Protein AF-A0A1I9GBK3-F1 (afdb_monomer_lite)

Organism: Brugia malayi (NCBI:txid6279)

Foldseek 3Di:
DVVVVVVLVVVLVVLLVVLVVDAAPALLVVLVDCVVVVLLVQLLDLDPVSVLSSLSSLLSSLDNPPLCVCQLQPDDDPDPVVSVDDADAHDPSNLVSCVVCVVSVLVSLLVQLVSQDPDPCNVNSVSSSRSSLVSCCGRNNDPVSVVSSVVSVVVSVD

pLDDT: mean 91.17, std 7.13, range [47.94, 97.69]

Secondary structure (DSSP, 8-state):
-HHHHHHHHHHHHHHHHHHTT---S-THHHHTSSHHHHHHHHHTSS-HHHHHHHHHHHHHHH-SSS-HHHHTTPPP-S-GGGG-----PPPHHHHHHHHHHHHHHHHHHHHHHHT--SSTTHHHHHHHHHHHHHHIIIII--HHHHHHHHHHHHHTT-

Structure (mmCIF, N/CA/C/O backbone):
data_AF-A0A1I9GBK3-F1
#
_entry.id   AF-A0A1I9GBK3-F1
#
loop_
_atom_site.group_PDB
_atom_site.id
_atom_site.type_symbol
_atom_site.label_atom_id
_atom_site.label_alt_id
_atom_site.label_comp_id
_atom_site.label_asym_id
_atom_site.label_entity_id
_atom_site.label_seq_id
_atom_site.pdbx_PDB_ins_code
_atom_site.Cartn_x
_atom_site.Cartn_y
_atom_site.Cartn_z
_atom_site.occupancy
_atom_site.B_iso_or_equiv
_atom_site.auth_seq_id
_atom_site.auth_comp_id
_atom_site.auth_asym_id
_atom_site.auth_atom_id
_atom_site.pdbx_PDB_model_num
ATOM 1 N N . LYS A 1 1 ? 23.712 -0.064 -10.253 1.00 47.94 1 LYS A N 1
ATOM 2 C CA . LYS A 1 1 ? 24.685 -1.178 -10.385 1.00 47.94 1 LYS A CA 1
ATOM 3 C C . LYS A 1 1 ? 23.958 -2.477 -10.041 1.00 47.94 1 LYS A C 1
ATOM 5 O O . LYS A 1 1 ? 23.108 -2.418 -9.163 1.00 47.94 1 LYS A O 1
ATOM 10 N N . PRO A 1 2 ? 24.261 -3.618 -10.683 1.00 59.97 2 PRO A N 1
ATOM 11 C CA . PRO A 1 2 ? 23.548 -4.888 -10.459 1.00 59.97 2 PRO A CA 1
ATOM 12 C C . PRO A 1 2 ? 23.536 -5.359 -8.992 1.00 59.97 2 PRO A C 1
ATOM 14 O O . PRO A 1 2 ? 22.580 -5.985 -8.547 1.00 59.97 2 PRO A O 1
ATOM 17 N N . SER A 1 3 ? 24.569 -4.994 -8.223 1.00 68.44 3 SER A N 1
ATOM 18 C CA . SER A 1 3 ? 24.675 -5.240 -6.779 1.00 68.44 3 SER A CA 1
ATOM 19 C C . SER A 1 3 ? 23.545 -4.608 -5.967 1.00 68.44 3 SER A C 1
ATOM 21 O O . SER A 1 3 ? 23.064 -5.205 -5.011 1.00 68.44 3 SER A O 1
ATOM 23 N N . ASP A 1 4 ? 23.109 -3.408 -6.350 1.00 75.00 4 ASP A N 1
ATOM 24 C CA . ASP A 1 4 ? 22.163 -2.620 -5.559 1.00 75.00 4 ASP A CA 1
ATOM 25 C C . ASP A 1 4 ? 20.737 -3.139 -5.765 1.00 75.00 4 ASP A C 1
ATOM 27 O O . ASP A 1 4 ? 19.977 -3.252 -4.809 1.00 75.00 4 ASP A O 1
ATOM 31 N N . THR A 1 5 ? 20.402 -3.538 -6.997 1.00 79.75 5 THR A N 1
ATOM 32 C CA . THR A 1 5 ? 19.126 -4.182 -7.339 1.00 79.75 5 THR A CA 1
ATOM 33 C C . THR A 1 5 ? 18.970 -5.519 -6.614 1.00 79.75 5 THR A C 1
ATOM 35 O O . THR A 1 5 ? 17.930 -5.788 -6.019 1.00 79.75 5 THR A O 1
ATOM 38 N N . PHE A 1 6 ? 20.029 -6.332 -6.579 1.00 80.94 6 PHE A N 1
ATOM 39 C CA . PHE A 1 6 ? 20.028 -7.600 -5.847 1.00 80.94 6 PHE A CA 1
ATOM 40 C C . PHE A 1 6 ? 19.822 -7.405 -4.336 1.00 80.94 6 PHE A C 1
ATOM 42 O O . PHE A 1 6 ? 19.026 -8.112 -3.715 1.00 80.94 6 PHE A O 1
ATOM 49 N N . LEU A 1 7 ? 20.488 -6.411 -3.739 1.00 81.69 7 LEU A N 1
ATOM 50 C CA . LEU A 1 7 ? 20.293 -6.068 -2.329 1.00 81.69 7 LEU A CA 1
ATOM 51 C C . LEU A 1 7 ? 18.874 -5.562 -2.047 1.00 81.69 7 LEU A C 1
ATOM 53 O O . LEU A 1 7 ? 18.293 -5.938 -1.030 1.00 81.69 7 LEU A O 1
ATOM 57 N N . GLN A 1 8 ? 18.297 -4.753 -2.942 1.00 82.38 8 GLN A N 1
ATOM 58 C CA . GLN A 1 8 ? 16.905 -4.309 -2.834 1.00 82.38 8 GLN A CA 1
ATOM 59 C C . GLN A 1 8 ? 15.938 -5.494 -2.860 1.00 82.38 8 GLN A C 1
ATOM 61 O O . GLN A 1 8 ? 15.075 -5.577 -1.991 1.00 82.38 8 GLN A O 1
ATOM 66 N N . HIS A 1 9 ? 16.124 -6.451 -3.772 1.00 83.88 9 HIS A N 1
ATOM 67 C CA . HIS A 1 9 ? 15.322 -7.680 -3.822 1.00 83.88 9 HIS A CA 1
ATOM 68 C C . HIS A 1 9 ? 15.373 -8.462 -2.511 1.00 83.88 9 HIS A C 1
ATOM 70 O O . HIS A 1 9 ? 14.331 -8.808 -1.957 1.00 83.88 9 HIS A O 1
ATOM 76 N N . ILE A 1 10 ? 16.574 -8.721 -1.982 1.00 86.69 10 ILE A N 1
ATOM 77 C CA . ILE A 1 10 ? 16.725 -9.456 -0.717 1.00 86.69 10 ILE A CA 1
ATOM 78 C C . ILE A 1 10 ? 16.062 -8.697 0.428 1.00 86.69 10 ILE A C 1
ATOM 80 O O . ILE A 1 10 ? 15.336 -9.299 1.224 1.00 86.69 10 ILE A O 1
ATOM 84 N N . LEU A 1 11 ? 16.304 -7.388 0.519 1.00 85.56 11 LEU A N 1
ATOM 85 C CA . LEU A 1 11 ? 15.744 -6.548 1.569 1.00 85.56 11 LEU A CA 1
ATOM 86 C C . LEU A 1 11 ? 14.217 -6.583 1.532 1.00 85.56 11 LEU A C 1
ATOM 88 O O . LEU A 1 11 ? 13.596 -6.873 2.552 1.00 85.56 11 LEU A O 1
ATOM 92 N N . VAL A 1 12 ? 13.615 -6.325 0.370 1.00 86.38 12 VAL A N 1
ATOM 93 C CA . VAL A 1 12 ? 12.158 -6.251 0.238 1.00 86.38 12 VAL A CA 1
ATOM 94 C C . VAL A 1 12 ? 11.514 -7.616 0.446 1.00 86.38 12 VAL A C 1
ATOM 96 O O . VAL A 1 12 ? 10.562 -7.700 1.216 1.00 86.38 12 VAL A O 1
ATOM 99 N N . LYS A 1 13 ? 12.071 -8.708 -0.088 1.00 86.94 13 LYS A N 1
ATOM 100 C CA . LYS A 1 13 ? 11.551 -10.058 0.194 1.00 86.94 13 LYS A CA 1
ATOM 101 C C . LYS A 1 13 ? 11.650 -10.436 1.668 1.00 86.94 13 LYS A C 1
ATOM 103 O O . LYS A 1 13 ? 10.741 -11.062 2.213 1.00 86.94 13 LYS A O 1
ATOM 108 N N . THR A 1 14 ? 12.738 -10.049 2.332 1.00 86.31 14 THR A N 1
ATOM 109 C CA . THR A 1 14 ? 12.901 -10.279 3.774 1.00 86.31 14 THR A CA 1
ATOM 110 C C . THR A 1 14 ? 11.871 -9.477 4.561 1.00 86.31 14 THR A C 1
ATOM 112 O O . THR A 1 14 ? 11.198 -10.035 5.427 1.00 86.31 14 THR A O 1
ATOM 115 N N . LEU A 1 15 ? 11.697 -8.196 4.227 1.00 88.25 15 LEU A N 1
ATOM 116 C CA . LEU A 1 15 ? 10.692 -7.331 4.839 1.00 88.25 15 LEU A CA 1
ATOM 117 C C . LEU A 1 15 ? 9.279 -7.857 4.609 1.00 88.25 15 LEU A C 1
ATOM 119 O O . LEU A 1 15 ? 8.520 -7.928 5.564 1.00 88.25 15 LEU A O 1
ATOM 123 N N . LEU A 1 16 ? 8.943 -8.294 3.396 1.00 86.44 16 LEU A N 1
ATOM 124 C CA . LEU A 1 16 ? 7.642 -8.874 3.071 1.00 86.44 16 LEU A CA 1
ATOM 125 C C . LEU A 1 16 ? 7.367 -10.135 3.897 1.00 86.44 16 LEU A C 1
ATOM 127 O O . LEU A 1 16 ? 6.291 -10.286 4.475 1.00 86.44 16 LEU A O 1
ATOM 131 N N . LYS A 1 17 ? 8.357 -11.020 4.043 1.00 84.50 17 LYS A N 1
ATOM 132 C CA . LYS A 1 17 ? 8.227 -12.227 4.875 1.00 84.50 17 LYS A CA 1
ATOM 133 C C . LYS A 1 17 ? 8.004 -11.917 6.358 1.00 84.50 17 LYS A C 1
ATOM 135 O O . LYS A 1 17 ? 7.376 -12.708 7.059 1.00 84.50 17 LYS A O 1
ATOM 140 N N . VAL A 1 18 ? 8.540 -10.802 6.849 1.00 83.69 18 VAL A N 1
ATOM 141 C CA . VAL A 1 18 ? 8.288 -10.334 8.219 1.00 83.69 18 VAL A CA 1
ATOM 142 C C . VAL A 1 18 ? 6.925 -9.644 8.307 1.00 83.69 18 VAL A C 1
ATOM 144 O O . VAL A 1 18 ? 6.162 -9.941 9.222 1.00 83.69 18 VAL A O 1
ATOM 147 N N . ALA A 1 19 ? 6.600 -8.784 7.340 1.00 83.06 19 ALA A N 1
ATOM 148 C CA . ALA A 1 19 ? 5.359 -8.022 7.288 1.00 83.06 19 ALA A CA 1
ATOM 149 C C . ALA A 1 19 ? 4.144 -8.948 7.259 1.00 83.06 19 ALA A C 1
ATOM 151 O O . ALA A 1 19 ? 3.276 -8.792 8.098 1.00 83.06 19 ALA A O 1
ATOM 152 N N . THR A 1 20 ? 4.140 -9.978 6.408 1.00 83.31 20 THR A N 1
ATOM 153 C CA . THR A 1 20 ? 3.051 -10.977 6.287 1.00 83.31 20 THR A CA 1
ATOM 154 C C . THR A 1 20 ? 2.694 -11.713 7.584 1.00 83.31 20 THR A C 1
ATOM 156 O O . THR A 1 20 ? 1.642 -12.339 7.658 1.00 83.31 20 THR A O 1
ATOM 159 N N . LYS A 1 21 ? 3.547 -11.664 8.615 1.00 82.06 21 LYS A N 1
ATOM 160 C CA . LYS A 1 21 ? 3.270 -12.237 9.945 1.00 82.06 21 LYS A CA 1
ATOM 161 C C . LYS A 1 21 ? 2.769 -11.214 10.963 1.00 82.06 21 LYS A C 1
ATOM 163 O O . LYS A 1 21 ? 2.419 -11.587 12.081 1.00 82.06 21 LYS A O 1
ATOM 168 N N . TYR A 1 22 ? 2.817 -9.936 10.619 1.00 81.94 22 TYR A N 1
ATOM 169 C CA . TYR A 1 22 ? 2.411 -8.841 11.477 1.00 81.94 22 TYR A CA 1
ATOM 170 C C . TYR A 1 22 ? 0.916 -8.578 11.308 1.00 81.94 22 TYR A C 1
ATOM 172 O O . TYR A 1 22 ? 0.417 -8.497 10.191 1.00 81.94 22 TYR A O 1
ATOM 180 N N . ARG A 1 23 ? 0.212 -8.412 12.429 1.00 82.12 23 ARG A N 1
ATOM 181 C CA . ARG A 1 23 ? -1.175 -7.950 12.440 1.00 82.12 23 ARG A CA 1
ATOM 182 C C . ARG A 1 23 ? -1.203 -6.503 12.898 1.00 82.12 23 ARG A C 1
ATOM 184 O O . ARG A 1 23 ? -0.785 -6.200 14.018 1.00 82.12 23 ARG A O 1
ATOM 191 N N . THR A 1 24 ? -1.709 -5.626 12.042 1.00 83.94 24 THR A N 1
ATOM 192 C CA . THR A 1 24 ? -1.767 -4.196 12.332 1.00 83.94 24 THR A CA 1
ATOM 193 C C . THR A 1 24 ? -2.824 -3.907 13.386 1.00 83.94 24 THR A C 1
ATOM 195 O O . THR A 1 24 ? -4.017 -3.994 13.125 1.00 83.94 24 THR A O 1
ATOM 198 N N . GLY A 1 25 ? -2.375 -3.544 14.590 1.00 83.25 25 GLY A N 1
ATOM 199 C CA . GLY A 1 25 ? -3.250 -2.996 15.630 1.00 83.25 25 GLY A CA 1
ATOM 200 C C . GLY A 1 25 ? -3.492 -1.500 15.423 1.00 83.25 25 GLY A C 1
ATOM 201 O O . GLY A 1 25 ? -4.616 -1.073 15.188 1.00 83.25 25 GLY A O 1
ATOM 202 N N . PHE A 1 26 ? -2.413 -0.711 15.459 1.00 86.56 26 PHE A N 1
ATOM 203 C CA . PHE A 1 26 ? -2.451 0.745 15.291 1.00 86.56 26 PHE A CA 1
ATOM 204 C C . PHE A 1 26 ? -1.439 1.188 14.237 1.00 86.56 26 PHE A C 1
ATOM 206 O O . PHE A 1 26 ? -0.228 0.999 14.411 1.00 86.56 26 PHE A O 1
ATOM 213 N N . MET A 1 27 ? -1.918 1.834 13.176 1.00 89.88 27 MET A N 1
ATOM 214 C CA . MET A 1 27 ? -1.075 2.360 12.095 1.00 89.88 27 MET A CA 1
ATOM 215 C C . MET A 1 27 ? -0.043 3.365 12.619 1.00 89.88 27 MET A C 1
ATOM 217 O O . MET A 1 27 ? 1.106 3.380 12.188 1.00 89.88 27 MET A O 1
ATOM 221 N N . SER A 1 28 ? -0.409 4.155 13.621 1.00 88.50 28 SER A N 1
ATOM 222 C CA . SER A 1 28 ? 0.444 5.139 14.284 1.00 88.50 28 SER A CA 1
ATOM 223 C C . SER A 1 28 ? 1.763 4.568 14.814 1.00 88.50 28 SER A C 1
ATOM 225 O O . SER A 1 28 ? 2.769 5.275 14.834 1.00 88.50 28 SER A O 1
ATOM 227 N N . THR A 1 29 ? 1.813 3.285 15.178 1.00 87.12 29 THR A N 1
ATOM 228 C CA . THR A 1 29 ? 3.051 2.634 15.652 1.00 87.12 29 THR A CA 1
ATOM 229 C C . THR A 1 29 ? 4.056 2.354 14.531 1.00 87.12 29 THR A C 1
ATOM 231 O O . THR A 1 29 ? 5.262 2.287 14.767 1.00 87.12 29 THR A O 1
ATOM 234 N N . ILE A 1 30 ? 3.570 2.237 13.297 1.00 86.31 30 ILE A N 1
ATOM 235 C CA . ILE A 1 30 ? 4.352 1.882 12.108 1.00 86.31 30 ILE A CA 1
ATOM 236 C C . ILE A 1 30 ? 4.673 3.147 11.314 1.00 86.31 30 ILE A C 1
ATOM 238 O O . ILE A 1 30 ? 5.812 3.367 10.895 1.00 86.31 30 ILE A O 1
ATOM 242 N N . PHE A 1 31 ? 3.661 4.002 11.149 1.00 86.81 31 PHE A N 1
ATOM 243 C CA . PHE A 1 31 ? 3.695 5.176 10.288 1.00 86.81 31 PHE A CA 1
ATOM 244 C C . PHE A 1 31 ? 4.297 6.432 10.942 1.00 86.81 31 PHE A C 1
ATOM 246 O O . PHE A 1 31 ? 4.449 7.453 10.279 1.00 86.81 31 PHE A O 1
ATOM 253 N N . SER A 1 32 ? 4.699 6.358 12.214 1.00 82.31 32 SER A N 1
ATOM 254 C CA . SER A 1 32 ? 5.394 7.442 12.935 1.00 82.31 32 SER A CA 1
ATOM 255 C C . SER A 1 32 ? 6.911 7.489 12.712 1.00 82.31 32 SER A C 1
ATOM 257 O O . SER A 1 32 ? 7.547 8.491 13.029 1.00 82.31 32 SER A O 1
ATOM 259 N N . ASN A 1 33 ? 7.506 6.419 12.178 1.00 78.44 33 ASN A N 1
ATOM 260 C CA . ASN A 1 33 ? 8.958 6.271 12.063 1.00 78.44 33 ASN A CA 1
ATOM 261 C C . ASN A 1 33 ? 9.480 6.612 10.656 1.00 78.44 33 ASN A C 1
ATOM 263 O O . ASN A 1 33 ? 8.732 6.982 9.761 1.00 78.44 33 ASN A O 1
ATOM 267 N N . ASN A 1 34 ? 10.784 6.431 10.420 1.00 85.69 34 ASN A N 1
ATOM 268 C CA . ASN A 1 34 ? 11.391 6.602 9.088 1.00 85.69 34 ASN A CA 1
ATOM 269 C C . ASN A 1 34 ? 11.067 5.465 8.101 1.00 85.69 34 ASN A C 1
ATOM 271 O O . ASN A 1 34 ? 11.329 5.584 6.903 1.00 85.69 34 ASN A O 1
ATOM 275 N N . PHE A 1 35 ? 10.523 4.352 8.591 1.00 86.62 35 PHE A N 1
ATOM 276 C CA . PHE A 1 35 ? 10.240 3.162 7.794 1.00 86.62 35 PHE A CA 1
ATOM 277 C C . PHE A 1 35 ? 9.266 3.397 6.615 1.00 86.62 35 PHE A C 1
ATOM 279 O O . PHE A 1 35 ? 9.620 3.026 5.494 1.00 86.62 35 PHE A O 1
ATOM 286 N N . PRO A 1 36 ? 8.124 4.092 6.776 1.00 89.62 36 PRO A N 1
ATOM 287 C CA . PRO A 1 36 ? 7.207 4.396 5.675 1.00 89.62 36 PRO A CA 1
ATOM 288 C C . PRO A 1 36 ? 7.850 5.220 4.559 1.00 89.62 36 PRO A C 1
ATOM 290 O O . PRO A 1 36 ? 7.554 5.002 3.389 1.00 89.62 36 PRO A O 1
ATOM 293 N N . ASN A 1 37 ? 8.768 6.134 4.891 1.00 91.50 37 ASN A N 1
ATOM 294 C CA . ASN A 1 37 ? 9.517 6.894 3.887 1.00 91.50 37 ASN A CA 1
ATOM 295 C C . ASN A 1 37 ? 10.433 5.983 3.061 1.00 91.50 37 ASN A C 1
ATOM 297 O O . ASN A 1 37 ? 10.627 6.211 1.868 1.00 91.50 37 ASN A O 1
ATOM 301 N N . THR A 1 38 ? 10.996 4.943 3.678 1.00 92.31 38 THR A N 1
ATOM 302 C CA . THR A 1 38 ? 11.754 3.912 2.960 1.00 92.31 38 THR A CA 1
ATOM 303 C C . THR A 1 38 ? 10.852 3.107 2.031 1.00 92.31 38 THR A C 1
ATOM 305 O O . THR A 1 38 ? 11.229 2.912 0.877 1.00 92.31 38 THR A O 1
ATOM 308 N N . LEU A 1 39 ? 9.652 2.721 2.474 1.00 93.81 39 LEU A N 1
ATOM 309 C CA . LEU A 1 39 ? 8.680 2.035 1.616 1.00 93.81 39 LEU A CA 1
ATOM 310 C C . LEU A 1 39 ? 8.249 2.902 0.425 1.00 93.81 39 LEU A C 1
ATOM 312 O O . LEU A 1 39 ? 8.228 2.409 -0.695 1.00 93.81 39 LEU A O 1
ATOM 316 N N . LEU A 1 40 ? 8.014 4.206 0.615 1.00 95.62 40 LEU A N 1
ATOM 317 C CA . LEU A 1 40 ? 7.704 5.114 -0.502 1.00 95.62 40 LEU A CA 1
ATOM 318 C C . LEU A 1 40 ? 8.818 5.153 -1.551 1.00 95.62 40 LEU A C 1
ATOM 320 O O . LEU A 1 40 ? 8.540 5.175 -2.747 1.00 95.62 40 LEU A O 1
ATOM 324 N N . ARG A 1 41 ? 10.086 5.151 -1.119 1.00 94.94 41 ARG A N 1
ATOM 325 C CA . ARG A 1 41 ? 11.221 5.108 -2.052 1.00 94.94 41 ARG A CA 1
ATOM 326 C C . ARG A 1 41 ? 11.277 3.782 -2.804 1.00 94.94 41 ARG A C 1
ATOM 328 O O . ARG A 1 41 ? 11.511 3.801 -4.006 1.00 94.94 41 ARG A O 1
ATOM 335 N N . LEU A 1 42 ? 11.050 2.660 -2.118 1.00 94.81 42 LEU A N 1
ATOM 336 C CA . LEU A 1 42 ? 11.047 1.324 -2.72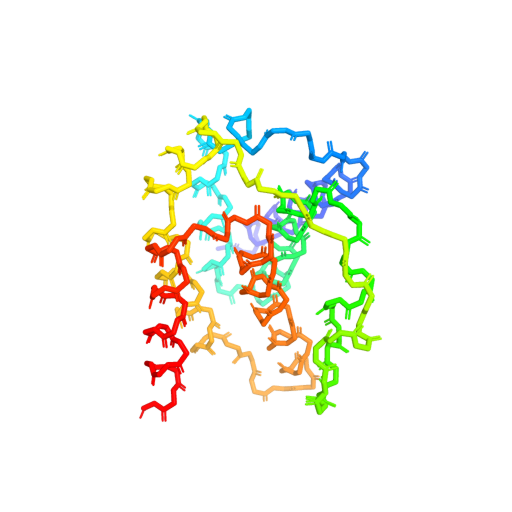4 1.00 94.81 42 LEU A CA 1
ATOM 337 C C . LEU A 1 42 ? 9.906 1.151 -3.737 1.00 94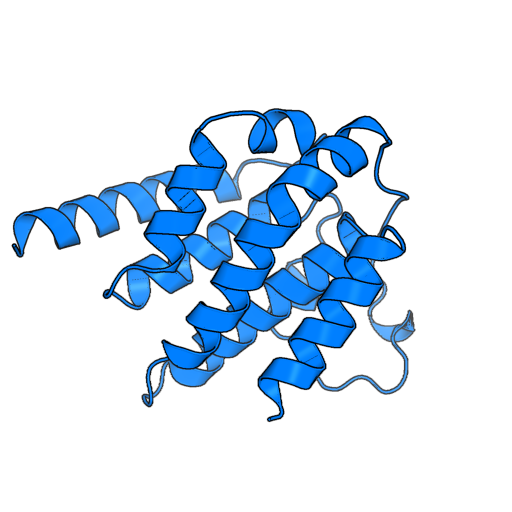.81 42 LEU A C 1
ATOM 339 O O . LEU A 1 42 ? 10.134 0.627 -4.828 1.00 94.81 42 LEU A O 1
ATOM 343 N N . ALA A 1 43 ? 8.724 1.690 -3.429 1.00 96.00 43 ALA A N 1
ATOM 344 C CA . ALA A 1 43 ? 7.552 1.672 -4.304 1.00 96.00 43 ALA A CA 1
ATOM 345 C C . ALA A 1 43 ? 7.763 2.424 -5.629 1.00 96.00 43 ALA A C 1
ATOM 347 O O . ALA A 1 43 ? 7.046 2.170 -6.588 1.00 96.00 43 ALA A O 1
ATOM 348 N N . LEU A 1 44 ? 8.755 3.318 -5.698 1.00 96.56 44 LEU A N 1
ATOM 349 C CA . LEU A 1 44 ? 9.088 4.119 -6.881 1.00 96.56 44 LEU A CA 1
ATOM 350 C C . LEU A 1 44 ? 10.444 3.739 -7.499 1.00 96.56 44 LEU A C 1
ATOM 352 O O . LEU A 1 44 ? 11.026 4.511 -8.261 1.00 96.56 44 LEU A O 1
ATOM 356 N N . THR A 1 45 ? 10.983 2.567 -7.160 1.00 95.38 45 THR A N 1
ATOM 357 C CA . THR A 1 45 ? 12.212 2.058 -7.786 1.00 95.38 45 THR A CA 1
ATOM 358 C C . THR A 1 45 ? 11.964 1.619 -9.227 1.00 95.38 45 THR A C 1
ATOM 360 O O . THR A 1 45 ? 10.840 1.307 -9.610 1.00 95.38 45 THR A O 1
ATOM 363 N N . GLY A 1 46 ? 13.020 1.570 -10.046 1.00 92.75 46 GLY A N 1
ATOM 364 C CA . GLY A 1 46 ? 12.914 1.132 -11.444 1.00 92.75 46 GLY A CA 1
ATOM 365 C C . GLY A 1 46 ? 12.566 -0.352 -11.611 1.00 92.75 46 GLY A C 1
ATOM 366 O O . GLY A 1 46 ? 12.015 -0.735 -12.638 1.00 92.75 46 GLY A O 1
ATOM 367 N N . ASP A 1 47 ? 12.810 -1.175 -10.593 1.00 94.62 47 ASP A N 1
ATOM 368 C CA . ASP A 1 47 ? 12.562 -2.614 -10.641 1.00 94.62 47 ASP A CA 1
ATOM 369 C C . ASP A 1 47 ? 11.088 -2.947 -10.322 1.00 94.62 47 ASP A C 1
ATOM 371 O O . ASP A 1 47 ? 10.634 -2.657 -9.211 1.00 94.62 47 ASP A O 1
ATOM 375 N N . PRO A 1 48 ? 10.323 -3.534 -11.263 1.00 95.12 48 PRO A N 1
ATOM 376 C CA . PRO A 1 48 ? 8.910 -3.839 -11.049 1.00 95.12 48 PRO A CA 1
ATOM 377 C C . PRO A 1 48 ? 8.677 -4.812 -9.894 1.00 95.12 48 PRO A C 1
ATOM 379 O O . PRO A 1 48 ? 7.791 -4.574 -9.077 1.00 95.12 48 PRO A O 1
ATOM 382 N N . VAL A 1 49 ? 9.513 -5.836 -9.729 1.00 95.00 49 VAL A N 1
ATOM 383 C CA . VAL A 1 49 ? 9.336 -6.831 -8.660 1.00 95.00 49 VAL A CA 1
ATOM 384 C C . VAL A 1 49 ? 9.458 -6.168 -7.290 1.00 95.00 49 VAL A C 1
ATOM 386 O O . VAL A 1 49 ? 8.632 -6.394 -6.408 1.00 95.00 49 VAL A O 1
ATOM 389 N N . VAL A 1 50 ? 10.434 -5.268 -7.129 1.00 95.25 50 VAL A N 1
ATOM 390 C CA . VAL A 1 50 ? 10.601 -4.488 -5.891 1.00 95.25 50 VAL A CA 1
ATOM 391 C C . VAL A 1 50 ? 9.378 -3.611 -5.625 1.00 95.25 50 VAL A C 1
ATOM 393 O O . VAL A 1 50 ? 8.913 -3.545 -4.483 1.00 95.25 50 VAL A O 1
ATOM 396 N N . ARG A 1 51 ? 8.831 -2.948 -6.655 1.00 96.38 51 ARG A N 1
ATOM 397 C CA . ARG A 1 51 ? 7.616 -2.128 -6.510 1.00 96.38 51 ARG A CA 1
ATOM 398 C C . ARG A 1 51 ? 6.419 -2.970 -6.071 1.00 96.38 51 ARG A C 1
ATOM 400 O O . ARG A 1 51 ? 5.715 -2.566 -5.147 1.00 96.38 51 ARG A O 1
ATOM 407 N N . LEU A 1 52 ? 6.208 -4.126 -6.697 1.00 96.56 52 LEU A N 1
ATOM 408 C CA . LEU A 1 52 ? 5.093 -5.026 -6.400 1.00 96.56 52 LEU A CA 1
ATOM 409 C C . LEU A 1 52 ? 5.176 -5.601 -4.983 1.00 96.56 52 LEU A C 1
ATOM 411 O O . LEU A 1 52 ? 4.214 -5.498 -4.218 1.00 96.56 52 LEU A O 1
ATOM 415 N N . ASP A 1 53 ? 6.340 -6.126 -4.595 1.00 96.06 53 ASP A N 1
ATOM 416 C CA . ASP A 1 53 ? 6.556 -6.636 -3.239 1.00 96.06 53 ASP A CA 1
ATOM 417 C C . ASP A 1 53 ? 6.350 -5.517 -2.201 1.00 96.06 53 ASP A C 1
ATOM 419 O O . ASP A 1 53 ? 5.790 -5.744 -1.127 1.00 96.06 53 ASP A O 1
ATOM 423 N N . THR A 1 54 ? 6.735 -4.279 -2.531 1.00 96.56 54 THR A N 1
ATOM 424 C CA . THR A 1 54 ? 6.500 -3.115 -1.665 1.00 96.56 54 THR A CA 1
ATOM 425 C C . THR A 1 54 ? 5.011 -2.782 -1.523 1.00 96.56 54 THR A C 1
ATOM 427 O O . THR A 1 54 ? 4.577 -2.459 -0.417 1.00 96.56 54 THR A O 1
ATOM 430 N N . GLN A 1 55 ? 4.207 -2.897 -2.586 1.00 96.88 55 GLN A N 1
ATOM 431 C CA . GLN A 1 55 ? 2.744 -2.770 -2.477 1.00 96.88 55 GLN A CA 1
ATOM 432 C C . GLN A 1 55 ? 2.162 -3.853 -1.560 1.00 96.88 55 GLN A C 1
ATOM 434 O O . GLN A 1 55 ? 1.362 -3.540 -0.685 1.00 96.88 55 GLN A O 1
ATOM 439 N N . CYS A 1 56 ? 2.636 -5.097 -1.663 1.00 96.31 56 CYS A N 1
ATOM 440 C CA . CYS A 1 56 ? 2.192 -6.182 -0.782 1.00 96.31 56 CYS A CA 1
ATOM 441 C C . CYS A 1 56 ? 2.572 -5.945 0.695 1.00 96.31 56 CYS A C 1
ATOM 443 O O . CYS A 1 56 ? 1.826 -6.319 1.606 1.00 96.31 56 CYS A O 1
ATOM 445 N N . ILE A 1 57 ? 3.710 -5.288 0.956 1.00 95.62 57 ILE A N 1
ATOM 446 C CA . ILE A 1 57 ? 4.048 -4.810 2.304 1.00 95.62 57 ILE A CA 1
ATOM 447 C C . ILE A 1 57 ? 3.012 -3.778 2.758 1.00 95.62 57 ILE A C 1
ATOM 449 O O . ILE A 1 57 ? 2.467 -3.929 3.849 1.00 95.62 57 ILE A O 1
ATOM 453 N N . PHE A 1 58 ? 2.695 -2.768 1.937 1.00 96.12 58 PHE A N 1
ATOM 454 C CA . PHE A 1 58 ? 1.656 -1.791 2.280 1.00 96.12 58 PHE A CA 1
ATOM 455 C C . PHE A 1 58 ? 0.315 -2.450 2.580 1.00 96.12 58 PHE A C 1
ATOM 457 O O . PHE A 1 58 ? -0.309 -2.076 3.567 1.00 96.12 58 PHE A O 1
ATOM 464 N N . HIS A 1 59 ? -0.092 -3.454 1.802 1.00 95.94 59 HIS A N 1
ATOM 465 C CA . HIS A 1 59 ? -1.329 -4.188 2.062 1.00 95.94 59 HIS A CA 1
ATOM 466 C C . HIS A 1 59 ? -1.367 -4.746 3.476 1.00 95.94 59 HIS A C 1
ATOM 468 O O . HIS A 1 59 ? -2.323 -4.516 4.203 1.00 95.94 59 HIS A O 1
ATOM 474 N N . THR A 1 60 ? -0.283 -5.393 3.900 1.00 93.88 60 THR A N 1
ATOM 475 C CA . THR A 1 60 ? -0.220 -5.992 5.237 1.00 93.88 60 THR A CA 1
ATOM 476 C C . THR A 1 60 ? -0.216 -4.941 6.353 1.00 93.88 60 THR A C 1
ATOM 478 O O . THR A 1 60 ? -0.812 -5.130 7.410 1.00 93.88 60 THR A O 1
ATOM 481 N N . LEU A 1 61 ? 0.467 -3.815 6.136 1.00 93.81 61 LEU A N 1
ATOM 482 C CA . LEU A 1 61 ? 0.552 -2.739 7.129 1.00 93.81 61 LEU A CA 1
ATOM 483 C C . LEU A 1 61 ? -0.731 -1.906 7.224 1.00 93.81 61 LEU A C 1
ATOM 485 O O . LEU A 1 61 ? -0.927 -1.211 8.218 1.00 93.81 61 LEU A O 1
ATOM 489 N N . LEU A 1 62 ? -1.566 -1.926 6.185 1.00 95.06 62 LEU A N 1
ATOM 490 C CA . LEU A 1 62 ? -2.833 -1.202 6.145 1.00 95.06 62 LEU A CA 1
ATOM 491 C C . LEU A 1 62 ? -4.008 -2.078 6.588 1.00 95.06 62 LEU A C 1
ATOM 493 O O . LEU A 1 62 ? -4.919 -1.560 7.223 1.00 95.06 62 LEU A O 1
ATOM 497 N N . ASP A 1 63 ? -3.986 -3.376 6.290 1.00 94.75 63 ASP A N 1
ATOM 498 C CA . ASP A 1 63 ? -5.078 -4.297 6.603 1.00 94.75 63 ASP A CA 1
ATOM 499 C C . ASP A 1 63 ? -5.115 -4.654 8.098 1.00 94.75 63 ASP A C 1
ATOM 501 O O . ASP A 1 63 ? -4.322 -5.458 8.598 1.00 94.75 63 ASP A O 1
ATOM 505 N N . ARG A 1 64 ? -6.026 -4.022 8.842 1.00 93.62 64 ARG A N 1
ATOM 506 C CA . ARG A 1 64 ? -6.207 -4.269 10.284 1.00 93.62 64 ARG A CA 1
ATOM 507 C C . ARG A 1 64 ? -7.220 -5.380 10.533 1.00 93.62 64 ARG A C 1
ATOM 509 O O . ARG A 1 64 ? -7.125 -6.084 11.546 1.00 93.62 64 ARG A O 1
ATOM 516 N N . HIS A 1 65 ? -8.175 -5.530 9.617 1.00 93.81 65 HIS A N 1
ATOM 517 C CA . HIS A 1 65 ? -9.344 -6.386 9.792 1.00 93.81 65 HIS A CA 1
ATOM 518 C C . HIS A 1 65 ? -9.394 -7.589 8.840 1.00 93.81 65 HIS A C 1
ATOM 520 O O . HIS A 1 65 ? -10.435 -8.231 8.761 1.00 93.81 65 HIS A O 1
ATOM 526 N N . ASP A 1 66 ? -8.277 -7.941 8.199 1.00 93.88 66 ASP A N 1
ATOM 527 C CA . ASP A 1 66 ? -8.124 -9.157 7.381 1.00 93.88 66 ASP A CA 1
ATOM 528 C C . ASP A 1 66 ? -8.986 -9.158 6.100 1.00 93.88 66 ASP A C 1
ATOM 530 O O . ASP A 1 66 ? -9.504 -10.181 5.651 1.00 93.88 66 ASP A O 1
ATOM 534 N N . ASN A 1 67 ? -9.137 -7.983 5.482 1.00 94.81 67 ASN A N 1
ATOM 535 C CA . ASN A 1 67 ? -9.878 -7.805 4.231 1.00 94.81 67 ASN A CA 1
ATOM 536 C C . ASN A 1 67 ? -9.033 -8.083 2.981 1.00 94.81 67 ASN A C 1
ATOM 538 O O . ASN A 1 67 ? -9.569 -8.124 1.870 1.00 94.81 67 ASN A O 1
ATOM 542 N N . LEU A 1 68 ? -7.715 -8.257 3.116 1.00 94.50 68 LEU A N 1
ATOM 543 C CA . LEU A 1 68 ? -6.797 -8.386 1.983 1.00 94.50 68 LEU A CA 1
ATOM 544 C C . LEU A 1 68 ? -7.183 -9.524 1.033 1.00 94.50 68 LEU A C 1
ATOM 546 O O . LEU A 1 68 ? -7.085 -9.367 -0.182 1.00 94.50 68 LEU A O 1
ATOM 550 N N . SER A 1 69 ? -7.651 -10.655 1.562 1.00 92.75 69 SER A N 1
ATOM 551 C CA . SER A 1 69 ? -8.068 -11.802 0.742 1.00 92.75 69 SER A CA 1
ATOM 552 C C . SER A 1 69 ? -9.199 -11.461 -0.239 1.00 92.75 69 SER A C 1
ATOM 554 O O . SER A 1 69 ? -9.226 -11.999 -1.345 1.00 92.75 69 SER A O 1
ATOM 556 N N . VAL A 1 70 ? -10.078 -10.527 0.135 1.00 93.44 70 VAL A N 1
ATOM 557 C CA . VAL A 1 70 ? -11.194 -10.039 -0.685 1.00 93.44 70 VAL A CA 1
ATOM 558 C C . VAL A 1 70 ? -10.737 -8.918 -1.624 1.00 93.44 70 VAL A C 1
ATOM 560 O O . VAL A 1 70 ? -11.120 -8.887 -2.792 1.00 93.44 70 VAL A O 1
ATOM 563 N N . LEU A 1 71 ? -9.893 -8.002 -1.136 1.00 94.50 71 LEU A N 1
ATOM 564 C CA . LEU A 1 71 ? -9.506 -6.786 -1.862 1.00 94.50 71 LEU A CA 1
ATOM 565 C C . LEU A 1 71 ? -8.389 -6.982 -2.894 1.00 94.50 71 LEU A C 1
ATOM 567 O O . LEU A 1 71 ? -8.261 -6.163 -3.804 1.00 94.50 71 LEU A O 1
ATOM 571 N N . ARG A 1 72 ? -7.589 -8.051 -2.783 1.00 92.81 72 ARG A N 1
ATOM 572 C CA . ARG A 1 72 ? -6.425 -8.282 -3.658 1.00 92.81 72 ARG A CA 1
ATOM 573 C C . ARG A 1 72 ? -6.790 -8.408 -5.135 1.00 92.81 72 ARG A C 1
ATOM 575 O O . ARG A 1 72 ? -6.029 -7.954 -5.978 1.00 92.81 72 ARG A O 1
ATOM 582 N N . HIS A 1 73 ? -7.936 -9.016 -5.431 1.00 88.44 73 HIS A N 1
ATOM 583 C CA . HIS A 1 73 ? -8.458 -9.188 -6.788 1.00 88.44 73 HIS A CA 1
ATOM 584 C C . HIS A 1 73 ? -9.935 -8.817 -6.815 1.00 88.44 73 HIS A C 1
ATOM 586 O O . HIS A 1 73 ? -10.798 -9.662 -7.057 1.00 88.44 73 HIS A O 1
ATOM 592 N N . LEU A 1 74 ? -10.222 -7.552 -6.507 1.00 83.81 74 LEU A N 1
ATOM 593 C CA . LEU A 1 74 ? -11.591 -7.080 -6.405 1.00 83.81 74 LEU A CA 1
ATOM 594 C C . LEU A 1 74 ? -12.283 -7.149 -7.781 1.00 83.81 74 LEU A C 1
ATOM 596 O O . LEU A 1 74 ? -11.854 -6.461 -8.713 1.00 83.81 74 LEU A O 1
ATOM 600 N N . PRO A 1 75 ? -13.337 -7.968 -7.948 1.00 83.06 75 PRO A N 1
ATOM 601 C CA . PRO A 1 75 ? -14.106 -7.963 -9.181 1.00 83.06 75 PRO A CA 1
ATOM 602 C C . PRO A 1 75 ? -14.942 -6.682 -9.270 1.00 83.06 75 PRO A C 1
ATOM 604 O O . PRO A 1 75 ? -15.085 -5.933 -8.306 1.00 83.06 75 PRO A O 1
ATOM 607 N N . TYR A 1 76 ? -15.552 -6.445 -10.429 1.00 85.31 76 TYR A N 1
ATOM 608 C CA . TYR A 1 76 ? -16.637 -5.474 -10.495 1.00 85.31 76 TYR A CA 1
ATOM 609 C C . TYR A 1 76 ? -17.810 -5.973 -9.639 1.00 85.31 76 TYR A C 1
ATOM 611 O O . TYR A 1 76 ? -18.297 -7.086 -9.852 1.00 85.31 76 TYR A O 1
ATOM 619 N N . VAL A 1 77 ? -18.251 -5.156 -8.682 1.00 87.31 77 VAL A N 1
ATOM 620 C CA . VAL A 1 77 ? -19.334 -5.489 -7.749 1.00 87.31 77 VAL A CA 1
ATOM 621 C C . VAL A 1 77 ? -20.475 -4.498 -7.928 1.00 87.31 77 VAL A C 1
ATOM 623 O O . VAL A 1 77 ? -20.243 -3.291 -7.965 1.00 87.31 77 VAL A O 1
ATOM 626 N N . ASN A 1 78 ? -21.705 -5.006 -8.027 1.00 87.00 78 ASN A N 1
ATOM 627 C CA . ASN A 1 78 ? -22.900 -4.165 -8.123 1.00 87.00 78 ASN A CA 1
ATOM 628 C C . ASN A 1 78 ? -23.280 -3.559 -6.764 1.00 87.00 78 ASN A C 1
ATOM 630 O O . ASN A 1 78 ? -23.664 -2.394 -6.704 1.00 87.00 78 ASN A O 1
ATOM 634 N N . ASP A 1 79 ? -23.157 -4.343 -5.689 1.00 88.56 79 ASP A N 1
ATOM 635 C CA . ASP A 1 79 ? -23.413 -3.916 -4.316 1.00 88.56 79 ASP A CA 1
ATOM 636 C C . ASP A 1 79 ? -22.196 -4.217 -3.430 1.00 88.56 79 ASP A C 1
ATOM 638 O O . ASP A 1 79 ? -21.799 -5.363 -3.239 1.00 88.56 79 ASP A O 1
ATOM 642 N N . VAL A 1 80 ? -21.588 -3.172 -2.868 1.00 85.62 80 VAL A N 1
ATOM 643 C CA . VAL A 1 80 ? -20.393 -3.284 -2.015 1.00 85.62 80 VAL A CA 1
ATOM 644 C C . VAL A 1 80 ? -20.672 -4.100 -0.746 1.00 85.62 80 VAL A C 1
ATOM 646 O O . VAL A 1 80 ? -19.747 -4.678 -0.178 1.00 85.62 80 VAL A O 1
ATOM 649 N N . THR A 1 81 ? -21.930 -4.195 -0.305 1.00 88.06 81 THR A N 1
ATOM 650 C CA . THR A 1 81 ? -22.298 -5.003 0.865 1.00 88.06 81 THR A CA 1
ATOM 651 C C . THR A 1 81 ? -22.106 -6.506 0.640 1.00 88.06 81 THR A C 1
ATOM 653 O O . THR A 1 81 ? -21.837 -7.226 1.605 1.00 88.06 81 THR A O 1
ATOM 656 N N . ASP A 1 82 ? -22.105 -6.971 -0.615 1.00 89.62 82 ASP A N 1
ATOM 657 C CA . ASP A 1 82 ? -21.844 -8.373 -0.972 1.00 89.62 82 ASP A CA 1
ATOM 658 C C . ASP A 1 82 ? -20.409 -8.814 -0.642 1.00 89.62 82 ASP A C 1
ATOM 660 O O . ASP A 1 82 ? -20.141 -10.005 -0.488 1.00 89.62 82 ASP A O 1
ATOM 664 N N . LEU A 1 83 ? -19.478 -7.863 -0.500 1.00 89.12 83 LEU A N 1
ATOM 665 C CA . LEU A 1 83 ? -18.074 -8.138 -0.185 1.00 89.12 83 LEU A CA 1
ATOM 666 C C . LEU A 1 83 ? -17.841 -8.545 1.274 1.00 89.12 83 LEU A C 1
ATOM 668 O O . LEU A 1 83 ? -16.755 -9.025 1.589 1.00 89.12 83 LEU A O 1
ATOM 672 N N . GLN A 1 84 ? -18.829 -8.346 2.157 1.00 90.12 84 GLN A N 1
ATOM 673 C CA . GLN A 1 84 ? -18.761 -8.710 3.582 1.00 90.12 84 GLN A CA 1
ATOM 674 C C . GLN A 1 84 ? -17.494 -8.187 4.289 1.00 90.12 84 GLN A C 1
ATOM 676 O O . GLN A 1 84 ? -16.905 -8.863 5.132 1.00 90.12 84 GLN A O 1
ATOM 6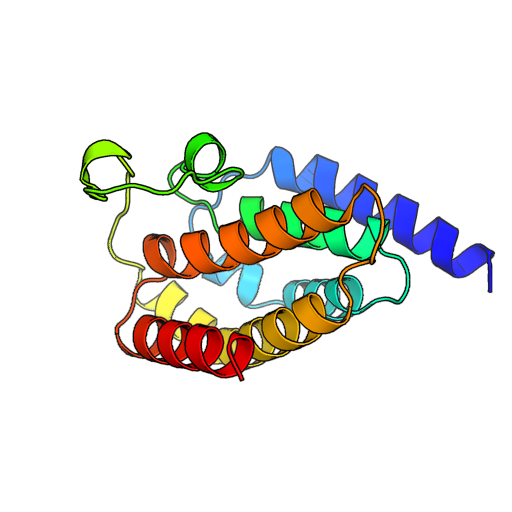81 N N . LEU A 1 85 ? -17.069 -6.970 3.936 1.00 92.94 85 LEU A N 1
ATOM 682 C CA . LEU A 1 85 ? -15.872 -6.349 4.499 1.00 92.94 85 LEU A CA 1
ATOM 683 C C . LEU A 1 85 ? -16.076 -6.015 5.977 1.00 92.94 85 LEU A C 1
ATOM 685 O O . LEU A 1 85 ? -17.125 -5.508 6.381 1.00 92.94 85 LEU A O 1
ATOM 689 N N . THR A 1 86 ? -15.033 -6.232 6.771 1.00 92.50 86 THR A N 1
ATOM 690 C CA . THR A 1 86 ? -15.006 -5.835 8.180 1.00 92.50 86 THR A CA 1
ATOM 691 C C . THR A 1 86 ? -14.218 -4.545 8.305 1.00 92.50 86 THR A C 1
ATOM 693 O O . THR A 1 86 ? -13.054 -4.500 7.935 1.00 92.50 86 THR A O 1
ATOM 696 N N . PHE A 1 87 ? -14.813 -3.481 8.832 1.00 90.56 87 PHE A N 1
ATOM 697 C CA . PHE A 1 87 ? -14.069 -2.254 9.089 1.00 90.56 87 PHE A CA 1
ATOM 698 C C . PHE A 1 87 ? -14.595 -1.534 10.321 1.00 90.56 87 PHE A C 1
ATOM 700 O O . PHE A 1 87 ? -15.791 -1.514 10.610 1.00 90.56 87 PHE A O 1
ATOM 707 N N . GLU A 1 88 ? -13.668 -0.911 11.036 1.00 90.44 88 GLU A N 1
ATOM 708 C CA . GLU A 1 88 ? -13.949 -0.082 12.197 1.00 90.44 88 GLU A CA 1
ATOM 709 C C . GLU A 1 88 ? -13.412 1.325 11.975 1.00 90.44 88 GLU A C 1
ATOM 711 O O . GLU A 1 88 ? -12.391 1.533 11.306 1.00 90.44 88 GLU A O 1
ATOM 716 N N . LYS A 1 89 ? -14.073 2.300 12.606 1.00 89.56 89 LYS A N 1
ATOM 717 C CA . LYS A 1 89 ? -13.649 3.698 12.561 1.00 89.56 89 LYS A CA 1
ATOM 718 C C . LYS A 1 89 ? -12.171 3.818 12.949 1.00 89.56 89 LYS A C 1
ATOM 720 O O . LYS A 1 89 ? -11.764 3.378 14.024 1.00 89.56 89 LYS A O 1
ATOM 725 N N . CYS A 1 90 ? -11.390 4.454 12.079 1.00 91.31 90 CYS A N 1
ATOM 726 C CA . CYS A 1 90 ? -9.978 4.722 12.320 1.00 91.31 90 CYS A CA 1
ATOM 727 C C . CYS A 1 90 ? -9.787 5.525 13.620 1.00 91.31 90 CYS A C 1
ATOM 729 O O . CYS A 1 90 ? -10.556 6.444 13.926 1.00 91.31 90 CYS A O 1
ATOM 731 N N . SER A 1 91 ? -8.779 5.159 14.416 1.00 93.12 91 SER A N 1
ATOM 732 C CA . SER A 1 91 ? -8.507 5.841 15.681 1.00 93.12 91 SER A CA 1
ATOM 733 C C . SER A 1 91 ? -8.013 7.268 15.426 1.00 93.12 91 SER A C 1
ATOM 735 O O . SER A 1 91 ? -7.353 7.536 14.427 1.00 93.12 91 SER A O 1
ATOM 737 N N . ARG A 1 92 ? -8.255 8.204 16.354 1.00 93.31 92 ARG A N 1
ATOM 738 C CA . ARG A 1 92 ? -7.805 9.604 16.192 1.00 93.31 92 ARG A CA 1
ATOM 739 C C . ARG A 1 92 ? -6.281 9.723 16.028 1.00 93.31 92 ARG A C 1
ATOM 741 O O . ARG A 1 92 ? -5.803 10.617 15.335 1.00 93.31 92 ARG A O 1
ATOM 748 N N . SER A 1 93 ? -5.523 8.841 16.684 1.00 93.50 93 SER A N 1
ATOM 749 C CA . SER A 1 93 ? -4.058 8.802 16.589 1.00 93.50 93 SER A CA 1
ATOM 750 C C . SER A 1 93 ? -3.606 8.345 15.203 1.00 93.50 93 SER A C 1
ATOM 752 O O . SER A 1 93 ? -2.752 8.983 14.586 1.00 93.50 93 SER A O 1
ATOM 754 N N . ASP A 1 94 ? -4.215 7.271 14.696 1.00 93.81 94 ASP A N 1
ATOM 755 C CA . ASP A 1 94 ? -3.934 6.759 13.355 1.00 93.81 94 ASP A CA 1
ATOM 756 C C . ASP A 1 94 ? -4.357 7.768 12.289 1.00 93.81 94 ASP A C 1
ATOM 758 O O . ASP A 1 94 ? -3.580 8.057 11.385 1.00 93.81 94 ASP A O 1
ATOM 762 N N . GLU A 1 95 ? -5.526 8.390 12.448 1.00 94.75 95 GLU A N 1
ATOM 763 C CA . GLU A 1 95 ? -6.019 9.452 11.575 1.00 94.75 95 GLU A CA 1
ATOM 764 C C . GLU A 1 95 ? -5.014 10.608 11.473 1.00 94.75 95 GLU A C 1
ATOM 766 O O . GLU A 1 95 ? -4.658 11.028 10.375 1.00 94.75 95 GLU A O 1
ATOM 771 N N . MET A 1 96 ? -4.502 11.101 12.604 1.00 94.00 96 MET A N 1
ATOM 772 C CA . MET A 1 96 ? -3.551 12.215 12.627 1.00 94.00 96 MET A CA 1
ATOM 773 C C . MET A 1 96 ? -2.232 11.873 11.922 1.00 94.00 96 MET A C 1
ATOM 775 O O . MET A 1 96 ? -1.699 12.692 11.172 1.00 94.00 96 MET A O 1
ATOM 779 N N . ILE A 1 97 ? -1.703 10.665 12.128 1.00 93.56 97 ILE A N 1
ATOM 780 C CA . ILE A 1 97 ? -0.482 10.218 11.443 1.00 93.56 97 ILE A CA 1
ATOM 781 C C . ILE A 1 97 ? -0.740 9.986 9.954 1.00 93.56 97 ILE A C 1
ATOM 783 O O . ILE A 1 97 ? 0.056 10.426 9.122 1.00 93.56 97 ILE A O 1
ATOM 787 N N . MET A 1 98 ? -1.876 9.386 9.599 1.00 94.94 98 MET A N 1
ATOM 788 C CA . MET A 1 98 ? -2.244 9.162 8.205 1.00 94.94 98 MET A CA 1
ATOM 789 C C . MET A 1 98 ? -2.527 10.465 7.463 1.00 94.94 98 MET A C 1
ATOM 791 O O . MET A 1 98 ? -2.175 10.549 6.296 1.00 94.94 98 MET A O 1
ATOM 795 N N . ARG A 1 99 ? -3.046 11.519 8.104 1.00 94.44 99 ARG A N 1
ATOM 796 C CA . ARG A 1 99 ? -3.160 12.854 7.479 1.00 94.44 99 ARG A CA 1
ATOM 797 C C . ARG A 1 99 ? -1.805 13.415 7.047 1.00 94.44 99 ARG A C 1
ATOM 799 O O . ARG A 1 99 ? -1.706 14.004 5.977 1.00 94.44 99 ARG A O 1
ATOM 806 N N . ASN A 1 100 ? -0.753 13.183 7.832 1.00 92.75 100 ASN A N 1
ATOM 807 C CA . ASN A 1 100 ? 0.601 13.611 7.472 1.00 92.75 100 ASN A CA 1
ATOM 808 C C . ASN A 1 100 ? 1.217 12.726 6.378 1.00 92.75 100 ASN A C 1
ATOM 810 O O . ASN A 1 100 ? 1.936 13.215 5.511 1.00 92.75 100 ASN A O 1
ATOM 814 N N . TYR A 1 101 ? 0.945 11.421 6.412 1.00 93.75 101 TYR A N 1
ATOM 815 C CA . TYR A 1 101 ? 1.562 10.461 5.498 1.00 93.75 101 TYR A CA 1
ATOM 816 C C . TYR A 1 101 ? 0.841 10.332 4.143 1.00 93.75 101 TYR A C 1
ATOM 818 O O . TYR A 1 101 ? 1.487 10.156 3.106 1.00 93.75 101 TYR A O 1
ATOM 826 N N . ALA A 1 102 ? -0.488 10.447 4.127 1.00 92.75 102 ALA A N 1
ATOM 827 C CA . ALA A 1 102 ? -1.335 10.191 2.964 1.00 92.75 102 ALA A CA 1
ATOM 828 C C . ALA A 1 102 ? -0.961 11.013 1.721 1.00 92.75 102 ALA A C 1
ATOM 830 O O . ALA A 1 102 ? -0.898 10.409 0.652 1.00 92.75 102 ALA A O 1
ATOM 831 N N . PRO A 1 103 ? -0.630 12.321 1.791 1.00 94.56 103 PRO A N 1
ATOM 832 C CA . PRO A 1 103 ? -0.237 13.074 0.598 1.00 94.56 103 PRO A CA 1
ATOM 833 C C . PRO A 1 103 ? 0.965 12.456 -0.129 1.00 94.56 103 PRO A C 1
ATOM 835 O O . PRO A 1 103 ? 1.014 12.422 -1.360 1.00 94.56 103 PRO A O 1
ATOM 838 N N . HIS A 1 104 ? 1.926 11.917 0.626 1.00 96.00 104 HIS A N 1
ATOM 839 C CA . HIS A 1 104 ? 3.100 11.259 0.064 1.00 96.00 104 HIS A CA 1
ATOM 840 C C . HIS A 1 104 ? 2.755 9.900 -0.547 1.00 96.00 104 HIS A C 1
ATOM 842 O O . HIS A 1 104 ? 3.212 9.599 -1.651 1.00 96.00 104 HIS A O 1
ATOM 848 N N . LEU A 1 105 ? 1.928 9.107 0.142 1.00 96.56 105 LEU A N 1
ATOM 849 C CA . LEU A 1 105 ? 1.477 7.805 -0.348 1.00 96.56 105 LEU A CA 1
ATOM 850 C C . LEU A 1 105 ? 0.616 7.932 -1.608 1.00 96.56 105 LEU A C 1
ATOM 852 O O . LEU A 1 105 ? 0.860 7.223 -2.575 1.00 96.56 105 LEU A O 1
ATOM 856 N N . LEU A 1 106 ? -0.333 8.865 -1.642 1.00 96.94 106 LEU A N 1
ATOM 857 C CA . LEU A 1 106 ? -1.208 9.090 -2.795 1.00 96.94 106 LEU A CA 1
ATOM 858 C C . LEU A 1 106 ? -0.427 9.581 -4.019 1.00 96.94 106 LEU A C 1
ATOM 860 O O . LEU A 1 106 ? -0.652 9.101 -5.127 1.00 96.94 106 LEU A O 1
ATOM 864 N N . ASN A 1 107 ? 0.552 10.471 -3.828 1.00 97.00 107 ASN A N 1
ATOM 865 C CA . ASN A 1 107 ? 1.464 10.872 -4.901 1.00 97.00 107 ASN A CA 1
ATOM 866 C C . ASN A 1 107 ? 2.331 9.700 -5.394 1.00 97.00 107 ASN A C 1
ATOM 868 O O . ASN A 1 107 ? 2.609 9.596 -6.588 1.00 97.00 107 ASN A O 1
ATOM 872 N N . ALA A 1 108 ? 2.769 8.816 -4.492 1.00 97.56 108 ALA A N 1
ATOM 873 C CA . ALA A 1 108 ? 3.481 7.605 -4.885 1.00 97.56 108 ALA A CA 1
ATOM 874 C C . ALA A 1 108 ? 2.570 6.658 -5.679 1.00 97.56 108 ALA A C 1
ATOM 876 O O . ALA A 1 108 ? 2.978 6.213 -6.742 1.00 97.56 108 ALA A O 1
ATOM 877 N N . LEU A 1 109 ? 1.330 6.420 -5.237 1.00 97.69 109 LEU A N 1
ATOM 878 C CA . LEU A 1 109 ? 0.349 5.598 -5.958 1.00 97.69 109 LEU A CA 1
ATOM 879 C C . LEU A 1 109 ? 0.064 6.143 -7.358 1.00 97.69 109 LEU A C 1
ATOM 881 O O . LEU A 1 109 ? 0.097 5.376 -8.316 1.00 97.69 109 LEU A O 1
ATOM 885 N N . HIS A 1 110 ? -0.116 7.460 -7.490 1.00 97.31 110 HIS A N 1
ATOM 886 C CA . HIS A 1 110 ? -0.264 8.105 -8.794 1.00 97.31 110 HIS A CA 1
ATOM 887 C C . HIS A 1 110 ? 0.909 7.765 -9.724 1.00 97.31 110 HIS A C 1
ATOM 889 O O . HIS A 1 110 ? 0.7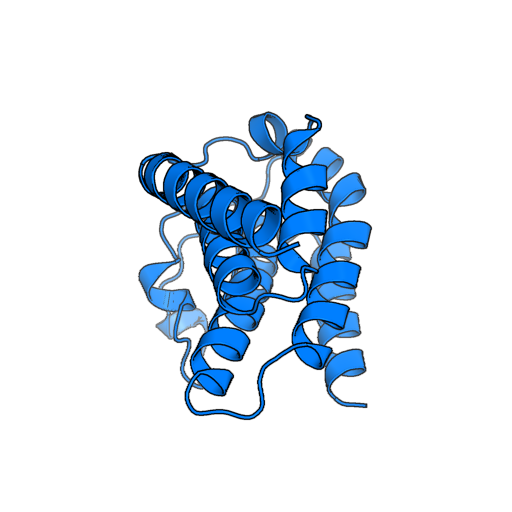06 7.319 -10.847 1.00 97.31 110 HIS A O 1
ATOM 895 N N . LYS A 1 111 ? 2.151 7.908 -9.245 1.00 97.31 111 LYS A N 1
ATOM 896 C CA . LYS A 1 111 ? 3.355 7.568 -10.022 1.00 97.31 111 LYS A CA 1
ATOM 897 C C . LYS A 1 111 ? 3.476 6.074 -10.311 1.00 97.31 111 LYS A C 1
ATOM 899 O O . LYS A 1 111 ? 3.922 5.722 -11.395 1.00 97.31 111 LYS A O 1
ATOM 904 N N . CYS A 1 112 ? 3.087 5.209 -9.374 1.00 96.94 112 CYS A N 1
ATOM 905 C CA . CYS A 1 112 ? 3.130 3.761 -9.554 1.00 96.94 112 CYS A CA 1
ATOM 906 C C . CYS A 1 112 ? 2.323 3.319 -10.775 1.00 96.94 112 CYS A C 1
ATOM 908 O O . CYS A 1 112 ? 2.804 2.450 -11.493 1.00 96.94 112 CYS A O 1
ATOM 910 N N . VAL A 1 113 ? 1.160 3.934 -11.036 1.00 96.38 113 VAL A N 1
ATOM 911 C CA . VAL A 1 113 ? 0.331 3.619 -12.216 1.00 96.38 113 VAL A CA 1
ATOM 912 C C . VAL A 1 113 ? 1.098 3.874 -13.515 1.00 96.38 113 VAL A C 1
ATOM 914 O O . VAL A 1 113 ? 1.159 3.002 -14.372 1.00 96.38 113 VAL A O 1
ATOM 917 N N . TRP A 1 114 ? 1.788 5.011 -13.622 1.00 95.19 114 TRP A N 1
ATOM 918 C CA . TRP A 1 114 ? 2.632 5.340 -14.782 1.00 95.19 114 TRP A CA 1
ATOM 919 C C . TRP A 1 114 ? 3.889 4.469 -14.913 1.00 95.19 114 TRP A C 1
ATOM 921 O O . TRP A 1 114 ? 4.570 4.509 -15.933 1.00 95.19 114 TRP A O 1
ATOM 931 N N . MET A 1 115 ? 4.232 3.717 -13.869 1.00 96.88 115 MET A N 1
ATOM 932 C CA . MET A 1 115 ? 5.371 2.800 -13.844 1.00 96.88 115 MET A CA 1
ATOM 933 C C . MET A 1 115 ? 4.938 1.337 -13.983 1.00 96.88 115 MET A C 1
ATOM 935 O O . MET A 1 115 ? 5.771 0.446 -13.798 1.00 96.88 115 MET A O 1
ATOM 939 N N . VAL A 1 116 ? 3.661 1.052 -14.236 1.00 96.69 116 VAL A N 1
ATOM 940 C CA . VAL A 1 116 ? 3.206 -0.323 -14.449 1.00 96.69 116 VAL A CA 1
ATOM 941 C C . VAL A 1 116 ? 3.824 -0.867 -15.745 1.00 96.69 116 VAL A C 1
ATOM 943 O O . VAL A 1 116 ? 3.771 -0.181 -16.764 1.00 96.69 116 VAL A O 1
ATOM 946 N N . PRO A 1 117 ? 4.439 -2.066 -15.725 1.00 96.25 117 PRO A N 1
ATOM 947 C CA . PRO A 1 117 ? 4.965 -2.687 -16.938 1.00 96.25 117 PRO A CA 1
ATOM 948 C C . PRO A 1 117 ? 3.856 -3.001 -17.947 1.00 96.25 117 PRO A C 1
ATOM 950 O O . PRO A 1 117 ? 2.795 -3.485 -17.563 1.00 96.25 117 PRO A O 1
ATOM 953 N N . GLU A 1 118 ? 4.126 -2.786 -19.234 1.00 95.38 118 GLU A N 1
ATOM 954 C CA . GLU A 1 118 ? 3.256 -3.199 -20.347 1.00 95.38 118 GLU A CA 1
ATOM 955 C C . GLU A 1 118 ? 3.580 -4.643 -20.777 1.00 95.38 118 GLU A C 1
ATOM 957 O O . GLU A 1 118 ? 3.951 -4.916 -21.919 1.00 95.38 118 GLU A O 1
ATOM 962 N N . ASP A 1 119 ? 3.514 -5.576 -19.828 1.00 95.69 119 ASP A N 1
ATOM 963 C CA . ASP A 1 119 ? 3.777 -7.002 -20.040 1.00 95.69 119 ASP A CA 1
ATOM 964 C C . ASP A 1 119 ? 2.725 -7.882 -19.335 1.00 95.69 119 ASP A C 1
ATOM 966 O O . ASP A 1 119 ? 1.691 -7.405 -18.866 1.00 95.69 119 ASP A O 1
ATOM 970 N N . GLU A 1 120 ? 2.956 -9.195 -19.270 1.00 95.38 120 GLU A N 1
ATOM 971 C CA . GLU A 1 120 ? 2.031 -10.148 -18.641 1.00 95.38 120 GLU A CA 1
ATOM 972 C C . GLU A 1 120 ? 1.755 -9.877 -17.149 1.00 95.38 120 GLU A C 1
ATOM 974 O O . GLU A 1 120 ? 0.724 -10.308 -16.627 1.00 95.38 120 GLU A O 1
ATOM 979 N N . THR A 1 121 ? 2.622 -9.119 -16.470 1.00 95.69 121 THR A N 1
ATOM 980 C CA . THR A 1 121 ? 2.486 -8.746 -15.054 1.00 95.69 121 THR A CA 1
ATOM 981 C C . THR A 1 121 ? 1.674 -7.465 -14.841 1.00 95.69 121 THR A C 1
ATOM 983 O O . THR A 1 121 ? 1.329 -7.140 -13.702 1.00 95.69 121 THR A O 1
ATOM 986 N N . GLN A 1 122 ? 1.295 -6.755 -15.914 1.00 95.75 122 GLN A N 1
ATOM 987 C CA . GLN A 1 122 ? 0.550 -5.488 -15.861 1.00 95.75 122 GLN A CA 1
ATOM 988 C C . GLN A 1 122 ? -0.661 -5.558 -14.922 1.00 95.75 122 GLN A C 1
ATOM 990 O O . GLN A 1 122 ? -0.885 -4.668 -14.099 1.00 95.75 122 GLN A O 1
ATOM 995 N N . ARG A 1 123 ? -1.451 -6.632 -15.037 1.00 94.88 123 ARG A N 1
ATOM 996 C CA . ARG A 1 123 ? -2.668 -6.816 -14.239 1.00 94.88 123 ARG A CA 1
ATOM 997 C C . ARG A 1 123 ? -2.365 -6.951 -12.751 1.00 94.88 123 ARG A C 1
ATOM 999 O O . ARG A 1 123 ? -3.039 -6.322 -11.948 1.00 94.88 123 ARG A O 1
ATOM 1006 N N . GLU A 1 124 ? -1.348 -7.727 -12.393 1.00 96.19 124 GLU A N 1
ATOM 1007 C CA . GLU A 1 124 ? -0.955 -7.942 -10.997 1.00 96.19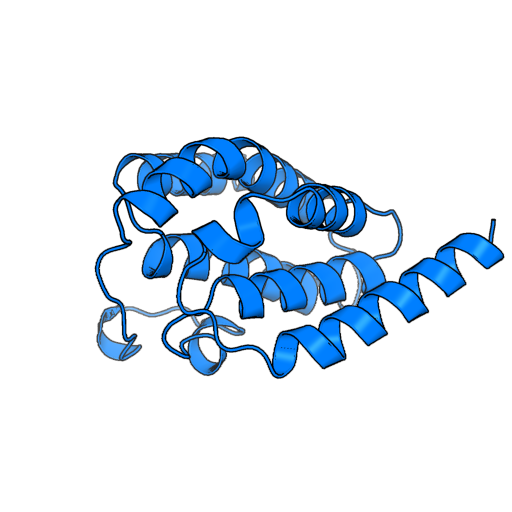 124 GLU A CA 1
ATOM 1008 C C . GLU A 1 124 ? -0.516 -6.631 -10.334 1.00 96.19 124 GLU A C 1
ATOM 1010 O O . GLU A 1 124 ? -0.896 -6.325 -9.203 1.00 96.19 124 GLU A O 1
ATOM 1015 N N . HIS A 1 125 ? 0.223 -5.807 -11.073 1.00 96.81 125 HIS A N 1
ATOM 1016 C CA . HIS A 1 125 ? 0.625 -4.478 -10.632 1.00 96.81 125 HIS A CA 1
ATOM 1017 C C . HIS A 1 125 ? -0.558 -3.526 -10.432 1.00 96.81 125 HIS A C 1
ATOM 1019 O O . HIS A 1 125 ? -0.609 -2.816 -9.424 1.00 96.81 125 HIS A O 1
ATOM 1025 N N . MET A 1 126 ? -1.506 -3.511 -11.371 1.00 95.75 126 MET A N 1
ATOM 1026 C CA . MET A 1 126 ? -2.716 -2.695 -11.254 1.00 95.75 126 MET A CA 1
ATOM 1027 C C . MET A 1 126 ? -3.585 -3.144 -10.078 1.00 95.75 126 MET A C 1
ATOM 1029 O O . MET A 1 126 ? -3.980 -2.305 -9.268 1.00 95.75 126 MET A O 1
ATOM 1033 N N . ASP A 1 127 ? -3.810 -4.450 -9.932 1.00 96.12 127 ASP A N 1
ATOM 1034 C CA . ASP A 1 127 ? -4.551 -5.042 -8.815 1.00 96.12 127 ASP A CA 1
ATOM 1035 C C . ASP A 1 127 ? -3.910 -4.658 -7.473 1.00 96.12 127 ASP A C 1
ATOM 1037 O O . ASP A 1 127 ? -4.600 -4.244 -6.541 1.00 96.12 127 ASP A O 1
ATOM 1041 N N . ALA A 1 128 ? -2.576 -4.687 -7.378 1.00 97.44 128 ALA A N 1
ATOM 1042 C CA . ALA A 1 128 ? -1.874 -4.285 -6.164 1.00 97.44 128 ALA A CA 1
ATOM 1043 C C . ALA A 1 128 ? -2.065 -2.796 -5.820 1.00 97.44 128 ALA A C 1
ATOM 1045 O O . ALA A 1 128 ? -2.257 -2.458 -4.650 1.00 97.44 128 ALA A O 1
ATOM 1046 N N . ILE A 1 129 ? -2.046 -1.898 -6.810 1.00 96.88 129 ILE A N 1
ATOM 1047 C CA . ILE A 1 129 ? -2.296 -0.461 -6.595 1.00 96.88 129 ILE A CA 1
ATOM 1048 C C . ILE A 1 129 ? -3.745 -0.231 -6.149 1.00 96.88 129 ILE A C 1
ATOM 1050 O O . ILE A 1 129 ? -3.981 0.484 -5.169 1.00 96.88 129 ILE A O 1
ATOM 1054 N N . LEU A 1 130 ? -4.707 -0.864 -6.826 1.00 95.75 130 LEU A N 1
ATOM 1055 C CA . LEU A 1 130 ? -6.131 -0.771 -6.498 1.00 95.75 130 LEU A CA 1
ATOM 1056 C C . LEU A 1 130 ? -6.426 -1.327 -5.102 1.00 95.75 130 LEU A C 1
ATOM 1058 O O . LEU A 1 130 ? -7.157 -0.698 -4.341 1.00 95.75 130 LEU A O 1
ATOM 1062 N N . CYS A 1 131 ? -5.798 -2.441 -4.722 1.00 97.25 131 CYS A N 1
ATOM 1063 C CA . CYS A 1 131 ? -5.904 -3.008 -3.381 1.00 97.25 131 CYS A CA 1
ATOM 1064 C C . CYS A 1 131 ? -5.378 -2.036 -2.313 1.00 97.25 131 CYS A C 1
ATOM 1066 O O . CYS A 1 131 ? -6.024 -1.849 -1.282 1.00 97.25 131 CYS A O 1
ATOM 1068 N N . THR A 1 132 ? -4.260 -1.338 -2.559 1.00 97.38 132 THR A N 1
ATOM 1069 C CA . THR A 1 132 ? -3.768 -0.300 -1.634 1.00 97.38 132 THR A CA 1
ATOM 1070 C C . THR A 1 132 ? -4.775 0.844 -1.496 1.00 97.38 132 THR A C 1
ATOM 1072 O O . THR A 1 132 ? -5.049 1.287 -0.382 1.00 97.38 132 THR A O 1
ATOM 1075 N N . MET A 1 133 ? -5.368 1.308 -2.600 1.00 97.12 133 MET A N 1
ATOM 1076 C CA . MET A 1 133 ? -6.410 2.344 -2.566 1.00 97.12 133 MET A CA 1
ATOM 1077 C C . MET A 1 133 ? -7.666 1.877 -1.818 1.00 97.12 133 MET A C 1
ATOM 1079 O O . MET A 1 133 ? -8.206 2.629 -1.008 1.00 97.12 133 MET A O 1
ATOM 1083 N N . ALA A 1 134 ? -8.105 0.636 -2.037 1.00 95.94 134 ALA A N 1
ATOM 1084 C CA . ALA A 1 134 ? -9.249 0.051 -1.347 1.00 95.94 134 ALA A CA 1
ATOM 1085 C C . ALA A 1 134 ? -9.000 -0.059 0.163 1.00 95.94 134 ALA A C 1
ATOM 1087 O O . ALA A 1 134 ? -9.839 0.371 0.951 1.00 95.94 134 ALA A O 1
ATOM 1088 N N . LEU A 1 135 ? -7.819 -0.531 0.574 1.00 96.69 135 LEU A N 1
ATOM 1089 C CA . LEU A 1 135 ? -7.429 -0.579 1.984 1.00 96.69 135 LEU A CA 1
ATOM 1090 C C . LEU A 1 135 ? -7.401 0.815 2.612 1.00 96.69 135 LEU A C 1
ATOM 1092 O O . LEU A 1 135 ? -7.932 0.996 3.699 1.00 96.69 135 LEU A O 1
ATOM 1096 N N . LEU A 1 136 ? -6.874 1.836 1.931 1.00 96.56 136 LEU A N 1
ATOM 1097 C CA . LEU A 1 136 ? -6.963 3.216 2.428 1.00 96.56 136 LEU A CA 1
ATOM 1098 C C . LEU A 1 136 ? -8.423 3.671 2.599 1.00 96.56 136 LEU A C 1
ATOM 1100 O O . LEU A 1 136 ? -8.749 4.345 3.578 1.00 96.56 136 LEU A O 1
ATOM 1104 N N . CYS A 1 137 ? -9.310 3.285 1.680 1.00 95.12 137 CYS A N 1
ATOM 1105 C CA . CYS A 1 137 ? -10.734 3.602 1.754 1.00 95.12 137 CYS A CA 1
ATOM 1106 C C . CYS A 1 137 ? -11.400 2.997 2.993 1.00 95.12 137 CYS A C 1
ATOM 1108 O O . CYS A 1 137 ? -12.111 3.708 3.698 1.00 95.12 137 CYS A O 1
ATOM 1110 N N . ILE A 1 138 ? -11.164 1.713 3.266 1.00 94.62 138 ILE A N 1
ATOM 1111 C CA . ILE A 1 138 ? -11.881 0.992 4.326 1.00 94.62 138 ILE A CA 1
ATOM 1112 C C . ILE A 1 138 ? -11.186 1.053 5.691 1.00 94.62 138 ILE A C 1
ATOM 1114 O O . ILE A 1 138 ? -11.855 1.102 6.718 1.00 94.62 138 ILE A O 1
ATOM 1118 N N . GLU A 1 139 ? -9.855 1.103 5.726 1.00 94.81 139 GLU A N 1
ATOM 1119 C CA . GLU A 1 139 ? -9.082 1.042 6.970 1.00 94.81 139 GLU A CA 1
ATOM 1120 C C . GLU A 1 139 ? -8.748 2.422 7.530 1.00 94.81 139 GLU A C 1
ATOM 1122 O O . GLU A 1 139 ? -8.666 2.584 8.749 1.00 94.81 139 GLU A O 1
ATOM 1127 N N . VAL A 1 140 ? -8.563 3.421 6.660 1.00 94.19 140 VAL A N 1
ATOM 1128 C CA . VAL A 1 140 ? -8.226 4.795 7.062 1.00 94.19 140 VAL A CA 1
ATOM 1129 C C . VAL A 1 140 ? -9.464 5.687 7.024 1.00 94.19 140 VAL A C 1
ATOM 1131 O O . VAL A 1 140 ? -9.750 6.355 8.014 1.00 94.19 140 VAL A O 1
ATOM 1134 N N . GLY A 1 141 ? -10.197 5.684 5.907 1.00 90.50 141 GLY A N 1
ATOM 1135 C CA . GLY A 1 141 ? -11.629 6.009 5.822 1.00 90.50 141 GLY A CA 1
ATOM 1136 C C . GLY A 1 141 ? -12.147 7.347 6.371 1.00 90.50 141 GLY A C 1
ATOM 1137 O O . GLY A 1 141 ? -13.358 7.508 6.472 1.00 90.50 141 GLY A O 1
ATOM 1138 N N . PHE A 1 142 ? -11.297 8.311 6.739 1.00 92.69 142 PHE A N 1
ATOM 1139 C CA . PHE A 1 142 ? -11.751 9.644 7.153 1.00 92.69 142 PHE A CA 1
ATOM 1140 C C . PHE A 1 142 ? -12.094 10.514 5.936 1.00 92.69 142 PHE A C 1
ATOM 1142 O O . PHE A 1 142 ? -11.491 10.360 4.876 1.00 92.69 142 PHE A O 1
ATOM 1149 N N . ASP A 1 143 ? -13.022 11.463 6.092 1.00 92.56 143 ASP A N 1
ATOM 1150 C CA . ASP A 1 143 ? -13.610 12.230 4.978 1.00 92.56 143 ASP A CA 1
ATOM 1151 C C . ASP A 1 143 ? -12.575 12.825 4.012 1.00 92.56 143 ASP A C 1
ATOM 1153 O O . ASP A 1 143 ? -12.686 12.677 2.797 1.00 92.56 143 ASP A O 1
ATOM 1157 N N . GLU A 1 144 ? -11.530 13.469 4.541 1.00 93.06 144 GLU A N 1
ATOM 1158 C CA . GLU A 1 144 ? -10.465 14.031 3.705 1.00 93.06 144 GLU A CA 1
ATOM 1159 C C . GLU A 1 144 ? -9.729 12.940 2.915 1.00 93.06 144 GLU A C 1
ATOM 1161 O O . GLU A 1 144 ? -9.457 13.136 1.735 1.00 93.06 144 GLU A O 1
ATOM 1166 N N . MET A 1 145 ? -9.456 11.780 3.515 1.00 95.19 145 MET A N 1
ATOM 1167 C CA . MET A 1 145 ? -8.829 10.652 2.828 1.00 95.19 145 MET A CA 1
ATOM 1168 C C . MET A 1 145 ? -9.695 10.220 1.636 1.00 95.19 145 MET A C 1
ATOM 1170 O O . MET A 1 145 ? -9.203 10.133 0.510 1.00 95.19 145 MET A O 1
ATOM 1174 N N . LEU A 1 146 ? -10.999 10.025 1.857 1.00 95.31 146 LEU A N 1
ATOM 1175 C CA . LEU A 1 146 ? -11.942 9.612 0.812 1.00 95.31 146 LEU A CA 1
ATOM 1176 C C . LEU A 1 146 ? -11.970 10.620 -0.341 1.00 95.31 146 LEU A C 1
ATOM 1178 O O . LEU A 1 146 ? -11.847 10.234 -1.502 1.00 95.31 146 LEU A O 1
ATOM 1182 N N . ILE A 1 147 ? -12.034 11.918 -0.031 1.00 96.12 147 ILE A N 1
ATOM 1183 C CA . ILE A 1 147 ? -11.973 12.992 -1.034 1.00 96.12 147 ILE A CA 1
ATOM 1184 C C . ILE A 1 147 ? -10.681 12.907 -1.858 1.00 96.12 147 ILE A C 1
ATOM 1186 O O . ILE A 1 147 ? -10.714 13.072 -3.079 1.00 96.12 147 ILE A O 1
ATOM 1190 N N . GLN A 1 148 ? -9.540 12.649 -1.218 1.00 96.38 148 GLN A N 1
ATOM 1191 C CA . GLN A 1 148 ? -8.263 12.538 -1.922 1.00 96.38 148 GLN A CA 1
ATOM 1192 C C . GLN A 1 148 ? -8.182 11.270 -2.786 1.00 96.38 148 GLN A C 1
ATOM 1194 O O . GLN A 1 148 ? -7.634 11.338 -3.885 1.00 96.38 148 GLN A O 1
ATOM 1199 N N . LEU A 1 149 ? -8.776 10.145 -2.368 1.00 96.75 149 LEU A N 1
ATOM 1200 C CA . LEU A 1 149 ? -8.895 8.955 -3.223 1.00 96.75 149 LEU A CA 1
ATOM 1201 C C . LEU A 1 149 ? -9.793 9.190 -4.434 1.00 96.75 149 LEU A C 1
ATOM 1203 O O . LEU A 1 149 ? -9.449 8.739 -5.526 1.00 96.75 149 LEU A O 1
ATOM 1207 N N . PHE A 1 150 ? -10.903 9.918 -4.284 1.00 95.38 150 PHE A N 1
ATOM 1208 C CA . PHE A 1 150 ? -11.731 10.301 -5.431 1.00 95.38 150 PHE A CA 1
ATOM 1209 C C . PHE A 1 150 ? -10.938 11.159 -6.417 1.00 95.38 150 PHE A C 1
ATOM 1211 O O . PHE A 1 150 ? -10.934 10.881 -7.613 1.00 95.38 150 PHE A O 1
ATOM 1218 N N . ARG A 1 151 ? -10.198 12.159 -5.922 1.00 95.62 151 ARG A N 1
ATOM 1219 C CA . ARG A 1 151 ? -9.322 12.995 -6.761 1.00 95.62 151 ARG A CA 1
ATOM 1220 C C . ARG A 1 151 ? -8.249 12.180 -7.469 1.00 95.62 151 ARG A C 1
ATOM 1222 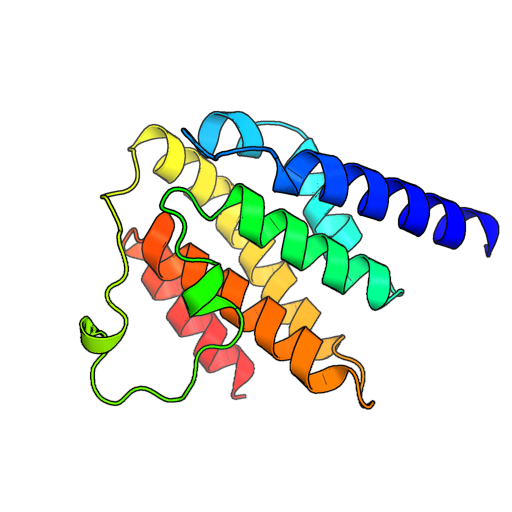O O . ARG A 1 151 ? -8.036 12.391 -8.657 1.00 95.62 151 ARG A O 1
ATOM 1229 N N . LEU A 1 152 ? -7.602 11.255 -6.759 1.00 96.25 152 LEU A N 1
ATOM 1230 C CA . LEU A 1 152 ? -6.624 10.348 -7.352 1.00 96.25 152 LEU A CA 1
ATOM 1231 C C . LEU A 1 152 ? -7.272 9.506 -8.455 1.00 96.25 152 LEU A C 1
ATOM 1233 O O . LEU A 1 152 ? -6.742 9.446 -9.553 1.00 96.25 152 LEU A O 1
ATOM 1237 N N . SER A 1 153 ? -8.443 8.927 -8.193 1.00 94.31 153 SER A N 1
ATOM 1238 C CA . SER A 1 153 ? -9.169 8.107 -9.170 1.00 94.31 153 SER A CA 1
ATOM 1239 C C . SER A 1 153 ? -9.498 8.890 -10.444 1.00 94.31 153 SER A C 1
ATOM 1241 O O . SER A 1 153 ? -9.297 8.373 -11.536 1.00 94.31 153 SER A O 1
ATOM 1243 N N . PHE A 1 154 ? -9.929 10.150 -10.322 1.00 94.38 154 PHE A N 1
ATOM 1244 C CA . PHE A 1 154 ? -10.156 11.016 -11.484 1.00 94.38 154 PHE A CA 1
ATOM 1245 C C . PHE A 1 154 ? -8.862 11.388 -12.212 1.00 94.38 154 PHE A C 1
ATOM 1247 O O . PHE A 1 154 ? -8.835 11.376 -13.437 1.00 94.38 154 PHE A O 1
ATOM 1254 N N . ALA A 1 155 ? -7.784 11.683 -11.483 1.00 93.25 155 ALA A N 1
ATOM 1255 C CA . ALA A 1 155 ? -6.486 11.993 -12.085 1.00 93.25 155 ALA A CA 1
ATOM 1256 C C . ALA A 1 155 ? -5.880 10.802 -12.848 1.00 93.25 155 ALA A C 1
ATOM 1258 O O . ALA A 1 155 ? -5.101 10.997 -13.769 1.00 93.25 155 ALA A O 1
ATOM 1259 N N . LEU A 1 156 ? -6.238 9.569 -12.481 1.00 90.06 156 LEU A N 1
ATOM 1260 C CA . LEU A 1 156 ? -5.814 8.362 -13.195 1.00 90.06 156 LEU A CA 1
ATOM 1261 C C . LEU A 1 156 ? -6.630 8.088 -14.470 1.00 90.06 156 LEU A C 1
ATOM 1263 O O . LEU A 1 156 ? -6.241 7.235 -15.261 1.00 90.06 156 LEU A O 1
ATOM 1267 N N . GLN A 1 157 ? -7.763 8.772 -14.660 1.00 82.88 157 GLN A N 1
ATOM 1268 C CA . GLN A 1 157 ? -8.618 8.645 -15.848 1.00 82.88 157 GLN A CA 1
ATOM 1269 C C . GLN A 1 157 ? -8.307 9.684 -16.936 1.00 82.88 157 GLN A C 1
ATOM 1271 O O . GLN A 1 157 ? -8.836 9.564 -18.042 1.00 82.88 157 GLN A O 1
ATOM 1276 N N . SER A 1 158 ? -7.516 10.712 -16.616 1.00 65.25 158 SER A N 1
ATOM 1277 C CA . SER A 1 158 ? -7.131 11.804 -17.522 1.00 65.25 158 SER A CA 1
ATOM 1278 C C . SER A 1 158 ? -5.829 11.518 -18.252 1.00 65.25 158 SER A C 1
ATOM 1280 O O . SER A 1 158 ? -5.777 11.801 -19.467 1.00 65.25 158 SER A O 1
#

Sequence (158 aa):
KPSDTFLQHILVKTLLKVATKYRTGFMSTIFSNNFPNTLLRLALTGDPVVRLDTQCIFHTLLDRHDNLSVLRHLPYVNDVTDLQLTFEKCSRSDEMIMRNYAPHLLNALHKCVWMVPEDETQREHMDAILCTMALLCIEVGFDEMLIQLFRLSFALQS

Radius of gyration: 15.24 Å; chains: 1; bounding box: 48×26×37 Å

InterPro domains:
  IPR051851 EFR3 Homologs [PTHR12444] (3-157)